Protein AF-A0A4Q6BSJ3-F1 (afdb_monomer)

Nearest PDB structures (foldseek):
  4yhw-assembly1_A  TM=1.741E-01  e=3.040E+00  Saccharomyces cerevisiae
  4it6-assembly1_A  TM=1.483E-01  e=6.204E+00  Drosophila melanogaster

Mean predicted aligned error: 9.5 Å

Structure (mmCIF, N/CA/C/O backbone):
data_AF-A0A4Q6BSJ3-F1
#
_entry.id   AF-A0A4Q6BSJ3-F1
#
loop_
_atom_site.group_PDB
_atom_site.id
_atom_site.type_symbol
_atom_site.label_atom_id
_atom_site.label_alt_id
_atom_site.label_comp_id
_atom_site.label_asym_id
_atom_site.label_entity_id
_atom_site.label_seq_id
_atom_site.pdbx_PDB_ins_code
_atom_site.Cartn_x
_atom_site.Cartn_y
_atom_site.Cartn_z
_atom_site.occupancy
_atom_site.B_iso_or_equiv
_atom_site.auth_seq_id
_atom_site.auth_comp_id
_atom_site.auth_asym_id
_atom_site.auth_atom_id
_atom_site.pdbx_PDB_model_num
ATOM 1 N N . MET A 1 1 ? -36.204 -71.072 23.581 1.00 40.06 1 MET A N 1
ATOM 2 C CA . MET A 1 1 ? -34.840 -70.518 23.441 1.00 40.06 1 MET A CA 1
ATOM 3 C C . MET A 1 1 ? -34.904 -69.070 23.913 1.00 40.06 1 MET A C 1
ATOM 5 O O . MET A 1 1 ? -35.606 -68.282 23.301 1.00 40.06 1 MET A O 1
ATOM 9 N N . ASN A 1 2 ? -34.336 -68.784 25.089 1.00 41.09 2 ASN A N 1
ATOM 10 C CA . ASN A 1 2 ? -34.468 -67.515 25.818 1.00 41.09 2 ASN A CA 1
ATOM 11 C C . ASN A 1 2 ? -33.487 -66.463 25.288 1.00 41.09 2 ASN A C 1
ATOM 13 O O . ASN A 1 2 ? -32.283 -66.715 25.298 1.00 41.09 2 ASN A O 1
ATOM 17 N N . THR A 1 3 ? -33.959 -65.258 24.970 1.00 40.56 3 THR A N 1
ATOM 18 C CA . THR A 1 3 ? -33.075 -64.107 24.732 1.00 40.56 3 THR A CA 1
ATOM 19 C C . THR A 1 3 ? -33.534 -62.935 25.595 1.00 40.56 3 THR A C 1
ATOM 21 O O . THR A 1 3 ? -34.565 -62.318 25.356 1.00 40.56 3 THR A O 1
ATOM 24 N N . ARG A 1 4 ? -32.778 -62.676 26.668 1.00 46.06 4 ARG A N 1
ATOM 25 C CA . ARG A 1 4 ? -32.970 -61.545 27.584 1.00 46.06 4 ARG A CA 1
ATOM 26 C C . ARG A 1 4 ? -32.367 -60.291 26.944 1.00 46.06 4 ARG A C 1
ATOM 28 O O . ARG A 1 4 ? -31.150 -60.226 26.786 1.00 46.06 4 ARG A O 1
ATOM 35 N N . HIS A 1 5 ? -33.183 -59.297 26.604 1.00 41.50 5 HIS A N 1
ATOM 36 C CA . HIS A 1 5 ? -32.695 -57.989 26.161 1.00 41.50 5 HIS A CA 1
ATOM 37 C C . HIS A 1 5 ? -32.360 -57.113 27.375 1.00 41.50 5 HIS A C 1
ATOM 39 O O . HIS A 1 5 ? -33.217 -56.812 28.201 1.00 41.50 5 HIS A O 1
ATOM 45 N N . ARG A 1 6 ? -31.081 -56.743 27.503 1.00 47.69 6 ARG A N 1
ATOM 46 C CA . ARG A 1 6 ? -30.579 -55.798 28.506 1.00 47.69 6 ARG A CA 1
ATOM 47 C C . ARG A 1 6 ? -30.837 -54.374 28.006 1.00 47.69 6 ARG A C 1
ATOM 49 O O . ARG A 1 6 ? -30.265 -53.978 26.997 1.00 47.69 6 ARG A O 1
ATOM 56 N N . PHE A 1 7 ? -31.675 -53.620 28.712 1.00 43.72 7 PHE A N 1
ATOM 57 C CA . PHE A 1 7 ? -31.812 -52.174 28.528 1.00 43.72 7 PHE A CA 1
ATOM 58 C C . PHE A 1 7 ? -30.633 -51.475 29.219 1.00 43.72 7 PHE A C 1
ATOM 60 O O . PHE A 1 7 ? -30.488 -51.575 30.436 1.00 43.72 7 PHE A O 1
ATOM 67 N N . ALA A 1 8 ? -29.786 -50.788 28.453 1.00 46.09 8 ALA A N 1
ATOM 68 C CA . ALA A 1 8 ? -28.778 -49.874 28.981 1.00 46.09 8 ALA A CA 1
ATOM 69 C C . ALA A 1 8 ? -29.291 -48.439 28.804 1.00 46.09 8 ALA A C 1
ATOM 71 O O . ALA A 1 8 ? -29.471 -47.973 27.681 1.00 46.09 8 ALA A O 1
ATOM 72 N N . LEU A 1 9 ? -29.567 -47.759 29.917 1.00 45.28 9 LEU A N 1
ATOM 73 C CA . LEU A 1 9 ? -29.964 -46.355 29.942 1.00 45.28 9 LEU A CA 1
ATOM 74 C C . LEU A 1 9 ? -28.697 -45.492 29.836 1.00 45.28 9 LEU A C 1
ATOM 76 O O . LEU A 1 9 ? -27.898 -45.449 30.769 1.00 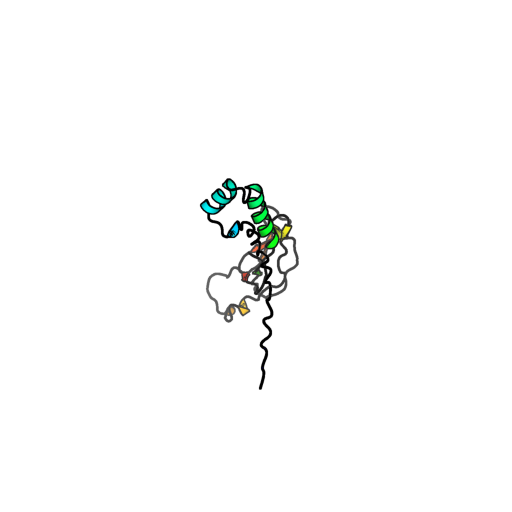45.28 9 LEU A O 1
ATOM 80 N N . ILE A 1 10 ? -28.497 -44.834 28.694 1.00 53.69 10 ILE A N 1
ATOM 81 C CA . ILE A 1 10 ? -27.419 -43.857 28.498 1.00 53.69 10 ILE A CA 1
ATOM 82 C C . ILE A 1 10 ? -27.952 -42.488 28.930 1.00 53.69 10 ILE A C 1
ATOM 84 O O . ILE A 1 10 ? -28.839 -41.928 28.287 1.00 53.69 10 ILE A O 1
ATOM 88 N N . LEU A 1 11 ? -27.421 -41.957 30.031 1.00 51.81 11 LEU A N 1
ATOM 89 C CA . LEU A 1 11 ? -27.692 -40.598 30.491 1.00 51.81 11 LEU A CA 1
ATOM 90 C C . LEU A 1 11 ? -26.831 -39.620 29.676 1.00 51.81 11 LEU A C 1
ATOM 92 O O . LEU A 1 11 ? -25.620 -39.534 29.875 1.00 51.81 11 LEU A O 1
ATOM 96 N N . ALA A 1 12 ? -27.449 -38.903 28.738 1.00 51.06 12 ALA A N 1
ATOM 97 C CA . ALA A 1 12 ? -26.788 -37.855 27.969 1.00 51.06 12 ALA A CA 1
ATOM 98 C C . ALA A 1 12 ? -26.680 -36.572 28.811 1.00 51.06 12 ALA A C 1
ATOM 100 O O . ALA A 1 12 ? -27.674 -35.890 29.055 1.00 51.06 12 ALA A O 1
ATOM 101 N N . LEU A 1 13 ? -25.467 -36.236 29.254 1.00 53.34 13 LEU A N 1
ATOM 102 C CA . LEU A 1 13 ? -25.150 -34.914 29.796 1.00 53.34 13 LEU A CA 1
ATOM 103 C C . LEU A 1 13 ? -25.110 -33.911 28.636 1.00 53.34 13 LEU A C 1
ATOM 105 O O . LEU A 1 13 ? -24.150 -33.872 27.868 1.00 53.34 13 LEU A O 1
ATOM 109 N N . ALA A 1 14 ? -26.163 -33.107 28.499 1.00 53.34 14 ALA A N 1
ATOM 110 C CA . ALA A 1 14 ? -26.168 -31.965 27.595 1.00 53.34 14 ALA A CA 1
ATOM 111 C C . ALA A 1 14 ? -25.286 -30.855 28.185 1.00 53.34 14 ALA A C 1
ATOM 113 O O . ALA A 1 14 ? -25.681 -30.161 29.121 1.00 53.34 14 ALA A O 1
ATOM 114 N N . VAL A 1 15 ? -24.075 -30.697 27.650 1.00 56.00 15 VAL A N 1
ATOM 115 C CA . VAL A 1 15 ? -23.253 -29.508 27.896 1.00 56.00 15 VAL A CA 1
ATOM 116 C C . VAL A 1 15 ? -23.894 -28.353 27.122 1.00 56.00 15 VAL A C 1
ATOM 118 O O . VAL A 1 15 ? -24.029 -28.465 25.901 1.00 56.00 15 VAL A O 1
ATOM 121 N N . PRO A 1 16 ? -24.307 -27.250 27.770 1.00 51.47 16 PRO A N 1
ATOM 122 C CA . PRO A 1 16 ? -24.763 -26.088 27.032 1.00 51.47 16 PRO A CA 1
ATOM 123 C C . PRO A 1 16 ? -23.562 -25.525 26.273 1.00 51.47 16 PRO A C 1
ATOM 125 O O . PRO A 1 16 ? -22.564 -25.118 26.870 1.00 51.47 16 PRO A O 1
ATOM 128 N N . ALA A 1 17 ? -23.647 -25.518 24.945 1.00 51.84 17 ALA A N 1
ATOM 129 C CA . ALA A 1 17 ? -22.741 -24.742 24.121 1.00 51.84 17 ALA A CA 1
ATOM 130 C C . ALA A 1 17 ? -23.012 -23.266 24.431 1.00 51.84 17 ALA A C 1
ATOM 132 O O . ALA A 1 17 ? -23.936 -22.665 23.888 1.00 51.84 17 ALA A O 1
ATOM 133 N N . ALA A 1 18 ? -22.240 -22.691 25.352 1.00 52.19 18 ALA A N 1
ATOM 134 C CA . ALA A 1 18 ? -22.152 -21.251 25.482 1.00 52.19 18 ALA A CA 1
ATOM 135 C C . ALA A 1 18 ? -21.584 -20.736 24.157 1.00 52.19 18 ALA A C 1
ATOM 137 O O . ALA A 1 18 ? -20.380 -20.799 23.913 1.00 52.19 18 ALA A O 1
ATOM 138 N N . THR A 1 19 ? -22.457 -20.278 23.262 1.00 47.69 19 THR A N 1
ATOM 139 C CA . THR A 1 19 ? -22.055 -19.436 22.143 1.00 47.69 19 THR A CA 1
ATOM 140 C C . THR A 1 19 ? -21.435 -18.196 22.760 1.00 47.69 19 THR A C 1
ATOM 142 O O . THR A 1 19 ? -22.154 -17.303 23.209 1.00 47.69 19 THR A O 1
ATOM 145 N N . ALA A 1 20 ? -20.103 -18.167 22.847 1.00 50.62 20 ALA A N 1
ATOM 146 C CA . ALA A 1 20 ? -19.377 -16.933 23.079 1.00 50.62 20 ALA A CA 1
ATOM 147 C C . ALA A 1 20 ? -19.945 -15.922 22.083 1.00 50.62 20 ALA A C 1
ATOM 149 O O . ALA A 1 20 ? -19.938 -16.186 20.877 1.00 50.62 20 ALA A O 1
ATOM 150 N N . LEU A 1 21 ? -20.535 -14.834 22.584 1.00 55.22 21 LEU A N 1
ATOM 151 C CA . LEU A 1 21 ? -21.004 -13.760 21.723 1.00 55.22 21 LEU A CA 1
ATOM 152 C C . LEU A 1 21 ? -19.789 -13.363 20.885 1.00 55.22 21 LEU A C 1
ATOM 154 O O . LEU A 1 21 ? -18.777 -12.942 21.449 1.00 55.22 21 LEU A O 1
ATOM 158 N N . ALA A 1 22 ? -19.835 -13.607 19.573 1.00 63.47 22 ALA A N 1
ATOM 159 C CA . ALA A 1 22 ? -18.725 -13.250 18.706 1.00 63.47 22 ALA A CA 1
ATOM 160 C C . ALA A 1 22 ? -18.405 -11.772 18.954 1.00 63.47 22 ALA A C 1
ATOM 162 O O . ALA A 1 22 ? -19.325 -10.951 19.039 1.00 63.47 22 ALA A O 1
ATOM 163 N N . ALA A 1 23 ? -17.120 -11.452 19.134 1.00 73.50 23 ALA A N 1
ATOM 164 C CA . ALA A 1 23 ? -16.693 -10.073 19.333 1.00 73.50 23 ALA A CA 1
ATOM 165 C C . ALA A 1 23 ? -17.304 -9.197 18.229 1.00 73.50 23 ALA A C 1
ATOM 167 O O . ALA A 1 23 ? -17.340 -9.609 17.066 1.00 73.50 23 ALA A O 1
ATOM 168 N N . PHE A 1 24 ? -17.831 -8.027 18.601 1.00 84.12 24 PHE A N 1
ATOM 169 C CA . PHE A 1 24 ? -18.401 -7.095 17.632 1.00 84.12 24 PHE A CA 1
ATOM 170 C C . PHE A 1 24 ? -17.341 -6.766 16.575 1.00 84.12 24 PHE A C 1
ATOM 172 O O . PHE A 1 24 ? -16.250 -6.334 16.935 1.00 84.12 24 PHE A O 1
ATOM 179 N N . GLN A 1 25 ? -17.664 -6.996 15.300 1.00 88.75 25 GLN A N 1
ATOM 180 C CA . GLN A 1 25 ? -16.769 -6.763 14.163 1.00 88.75 25 GLN A CA 1
ATOM 181 C C . GLN A 1 25 ? -17.108 -5.411 13.526 1.00 88.75 25 GLN A C 1
ATOM 183 O O . GLN A 1 25 ? -18.149 -5.299 12.869 1.00 88.75 25 GLN A O 1
ATOM 188 N N . PRO A 1 26 ? -16.294 -4.359 13.728 1.00 88.44 26 PRO A N 1
ATOM 189 C CA . PRO A 1 26 ? -16.619 -3.029 13.226 1.00 88.44 26 PRO A CA 1
ATOM 190 C C . PRO A 1 26 ? -16.566 -2.924 11.700 1.00 88.44 26 PRO A C 1
ATOM 192 O O . PRO A 1 26 ? -17.244 -2.074 11.133 1.00 88.44 26 PRO A O 1
ATOM 195 N N . GLU A 1 27 ? -15.766 -3.756 11.030 1.00 85.00 27 GLU A N 1
ATOM 196 C CA . GLU A 1 27 ? -15.504 -3.669 9.590 1.00 85.00 27 GLU A CA 1
ATOM 197 C C . GLU A 1 27 ? -16.708 -4.013 8.703 1.00 85.00 27 GLU A C 1
ATOM 199 O O . GLU A 1 27 ? -16.830 -3.434 7.628 1.00 85.00 27 GLU A O 1
ATOM 204 N N . GLU A 1 28 ? -17.618 -4.870 9.174 1.00 83.94 28 GLU A N 1
ATOM 205 C CA . GLU A 1 28 ? -18.842 -5.263 8.454 1.00 83.94 28 GLU A CA 1
ATOM 206 C C . GLU A 1 28 ? -20.111 -4.626 9.057 1.00 83.94 28 GLU A C 1
ATOM 208 O O . GLU A 1 28 ? -21.237 -4.912 8.641 1.00 83.94 28 GLU A O 1
ATOM 213 N N . ALA A 1 29 ? -19.965 -3.768 10.072 1.00 92.75 29 ALA A N 1
ATOM 214 C CA . ALA A 1 29 ? -21.098 -3.167 10.760 1.00 92.75 29 ALA A CA 1
ATOM 215 C C . ALA A 1 29 ? -21.628 -1.933 10.017 1.00 92.75 29 ALA A C 1
ATOM 217 O O . ALA A 1 29 ? -20.897 -0.993 9.706 1.00 92.75 29 ALA A O 1
ATOM 218 N N . THR A 1 30 ? -22.947 -1.872 9.820 1.00 94.94 30 THR A N 1
ATOM 219 C CA . THR A 1 30 ? -23.599 -0.622 9.409 1.00 94.94 30 THR A CA 1
ATOM 220 C C . THR A 1 30 ? -23.462 0.433 10.509 1.00 94.94 30 THR A C 1
ATOM 222 O O . THR A 1 30 ? -23.338 0.104 11.691 1.00 94.94 30 THR A O 1
ATOM 225 N N . ILE A 1 31 ? -23.573 1.717 10.152 1.00 94.81 31 ILE A N 1
ATOM 226 C CA . ILE A 1 31 ? -23.562 2.821 11.131 1.00 94.81 31 ILE A CA 1
ATOM 227 C C . ILE A 1 31 ? -24.623 2.597 12.221 1.00 94.81 31 ILE A C 1
ATOM 229 O O . ILE A 1 31 ? -24.331 2.727 13.409 1.00 94.81 31 ILE A O 1
ATOM 233 N N . ALA A 1 32 ? -25.839 2.195 11.832 1.00 97.00 32 ALA A N 1
ATOM 234 C CA . ALA A 1 32 ? -26.913 1.892 12.777 1.00 97.00 32 ALA A CA 1
ATOM 235 C C . ALA A 1 32 ? -26.565 0.702 13.690 1.00 97.00 32 ALA A C 1
ATOM 237 O O . ALA A 1 32 ? -26.817 0.761 14.894 1.00 97.00 32 ALA A O 1
ATOM 238 N N . GLY A 1 33 ? -25.947 -0.350 13.141 1.00 95.44 33 GLY A N 1
ATOM 239 C CA . GLY A 1 33 ? -25.492 -1.516 13.900 1.00 95.44 33 GLY A CA 1
ATOM 240 C C . GLY A 1 33 ? -24.396 -1.175 14.909 1.00 95.44 33 GLY A C 1
ATOM 241 O O . GLY A 1 33 ? -24.454 -1.631 16.049 1.00 95.44 33 GLY A O 1
ATOM 242 N N . MET A 1 34 ? -23.451 -0.317 14.527 1.00 95.25 34 MET A N 1
ATOM 243 C CA . MET A 1 34 ? -22.393 0.177 15.407 1.00 95.25 34 MET A CA 1
ATOM 244 C C . MET A 1 34 ? -22.954 1.038 16.542 1.00 95.25 34 MET A C 1
ATOM 246 O O . MET A 1 34 ? -22.646 0.801 17.706 1.00 95.25 34 MET A O 1
ATOM 250 N N . GLN A 1 35 ? -23.840 1.988 16.233 1.00 95.94 35 GLN A N 1
ATOM 251 C CA . GLN A 1 35 ? -24.502 2.803 17.254 1.00 95.94 35 GLN A CA 1
ATOM 252 C C . GLN A 1 35 ? -25.365 1.955 18.198 1.00 95.94 35 GLN A C 1
ATOM 254 O O . GLN A 1 35 ? -25.399 2.220 19.397 1.00 95.94 35 GLN A O 1
ATOM 259 N N . GLY A 1 36 ? -26.050 0.935 17.669 1.00 96.44 36 GLY A N 1
ATOM 260 C CA . GLY A 1 36 ? -26.765 -0.057 18.471 1.00 96.44 36 GLY A CA 1
ATOM 261 C C . GLY A 1 36 ? -25.824 -0.794 19.417 1.00 96.44 36 GLY A C 1
ATOM 262 O O . GLY A 1 36 ? -26.028 -0.750 20.621 1.00 96.44 36 GLY A O 1
ATOM 263 N N . ALA A 1 37 ? -24.735 -1.364 18.899 1.00 95.19 37 ALA A N 1
ATOM 264 C CA . ALA A 1 37 ? -23.743 -2.070 19.708 1.00 95.19 37 ALA A CA 1
ATOM 265 C C . ALA A 1 37 ? -23.136 -1.197 20.818 1.00 95.19 37 ALA A C 1
ATOM 267 O O . ALA A 1 37 ? -22.903 -1.702 21.913 1.00 95.19 37 ALA A O 1
ATOM 268 N N . ILE A 1 38 ? -22.937 0.101 20.564 1.00 95.25 38 ILE A N 1
ATOM 269 C CA . ILE A 1 38 ? -22.479 1.057 21.580 1.00 95.25 38 ILE A CA 1
ATOM 270 C C . ILE A 1 38 ? -23.538 1.267 22.667 1.00 95.25 38 ILE A C 1
ATOM 272 O O . ILE A 1 38 ? -23.220 1.190 23.851 1.00 95.25 38 ILE A O 1
ATOM 276 N N . ARG A 1 39 ? -24.800 1.511 22.291 1.00 97.06 39 ARG A N 1
ATOM 277 C CA . ARG A 1 39 ? -25.894 1.699 23.263 1.00 97.06 39 ARG A CA 1
ATOM 278 C C . ARG A 1 39 ? -26.164 0.444 24.090 1.00 97.06 39 ARG A C 1
ATOM 280 O O . 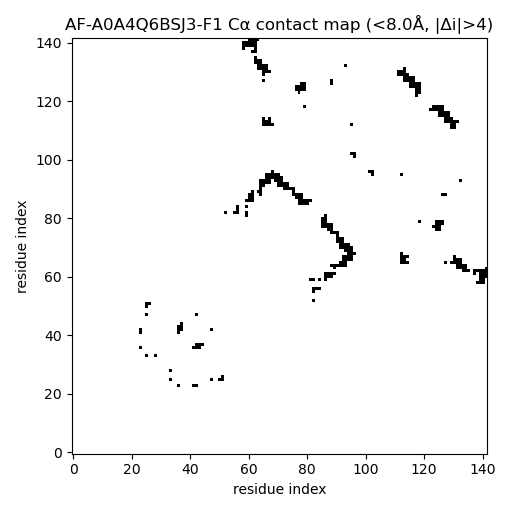ARG A 1 39 ? -26.450 0.559 25.276 1.00 97.06 39 ARG A O 1
ATOM 287 N N . ASP A 1 40 ? -26.038 -0.726 23.473 1.00 95.69 40 ASP A N 1
ATOM 288 C CA . ASP A 1 40 ? -26.241 -2.027 24.114 1.00 95.69 40 ASP A CA 1
ATOM 289 C C . ASP A 1 40 ? -25.042 -2.449 24.990 1.00 95.69 40 ASP A C 1
ATOM 291 O O . ASP A 1 40 ? -25.079 -3.510 25.609 1.00 95.69 40 ASP A O 1
ATOM 295 N N . GLY A 1 41 ? -23.947 -1.675 25.002 1.00 94.00 41 GLY A N 1
ATOM 296 C CA . GLY A 1 41 ? -22.726 -1.998 25.745 1.00 94.00 41 GLY A CA 1
ATOM 297 C C . GLY A 1 41 ? -21.911 -3.163 25.171 1.00 94.00 41 GLY A C 1
ATOM 298 O O . GLY A 1 41 ? -21.033 -3.683 25.851 1.00 94.00 41 GLY A O 1
ATOM 299 N N . ARG A 1 42 ? -22.174 -3.585 23.926 1.00 94.25 42 ARG A N 1
ATOM 300 C CA . ARG A 1 42 ? -21.424 -4.654 23.235 1.00 94.25 42 ARG A CA 1
ATOM 301 C C . ARG A 1 42 ? -20.060 -4.197 22.711 1.00 94.25 42 ARG A C 1
ATOM 303 O O . ARG A 1 42 ? -19.229 -5.032 22.374 1.00 94.25 42 ARG A O 1
ATOM 310 N N . THR A 1 43 ? -19.864 -2.889 22.583 1.00 94.38 43 THR A N 1
ATOM 311 C CA . THR A 1 43 ? -18.592 -2.232 22.260 1.00 94.38 43 THR A CA 1
ATOM 312 C C . THR A 1 43 ? -18.642 -0.795 22.779 1.00 94.38 43 THR A C 1
ATOM 314 O O . THR A 1 43 ? -19.709 -0.259 23.071 1.00 94.38 43 THR A O 1
ATOM 317 N N . THR A 1 44 ? -17.502 -0.125 22.816 1.00 95.62 44 THR A N 1
ATOM 318 C CA . THR A 1 44 ? -17.364 1.312 23.070 1.00 95.62 44 THR A CA 1
ATOM 319 C C . THR A 1 44 ? -16.818 2.031 21.838 1.00 95.62 44 THR A C 1
ATOM 321 O O . THR A 1 44 ? -16.244 1.410 20.941 1.00 95.62 44 THR A O 1
ATOM 324 N N . CYS A 1 45 ? -16.925 3.363 21.805 1.00 95.62 45 CYS A N 1
ATOM 325 C CA . CYS A 1 45 ? -16.265 4.172 20.773 1.00 95.62 45 CYS A CA 1
ATOM 326 C C . CYS A 1 45 ? -14.746 3.931 20.738 1.00 95.62 45 CYS A C 1
ATOM 328 O O . CYS A 1 45 ? -14.145 3.912 19.666 1.00 95.62 45 CYS A O 1
ATOM 330 N N . VAL A 1 46 ? -14.126 3.733 21.908 1.00 96.50 46 VAL A N 1
ATOM 331 C CA . VAL A 1 46 ? -12.687 3.466 22.017 1.00 96.50 46 VAL A CA 1
ATOM 332 C C . VAL A 1 46 ? -12.347 2.128 21.372 1.00 96.50 46 VAL A C 1
ATOM 334 O O . VAL A 1 46 ? -11.434 2.071 20.556 1.00 96.50 46 VAL A O 1
ATOM 337 N N . GLU A 1 47 ? -13.093 1.069 21.681 1.00 95.25 47 GLU A N 1
ATOM 338 C CA . GLU A 1 47 ? -12.859 -0.265 21.115 1.00 95.25 47 GLU A CA 1
ATOM 339 C C . GLU A 1 47 ? -13.038 -0.291 19.595 1.00 95.25 47 GLU A C 1
ATOM 341 O O . GLU A 1 47 ? -12.213 -0.885 18.903 1.00 95.25 47 GLU A O 1
ATOM 346 N N . VAL A 1 48 ? -14.025 0.436 19.058 1.00 94.31 48 VAL A N 1
ATOM 347 C CA . VAL A 1 48 ? -14.199 0.593 17.604 1.00 94.31 48 VAL A CA 1
ATOM 348 C C . VAL A 1 48 ? -12.956 1.224 16.969 1.00 94.31 48 VAL A C 1
ATOM 350 O O . VAL A 1 48 ? -12.414 0.704 15.993 1.00 94.31 48 VAL A O 1
ATOM 353 N N . VAL A 1 49 ? -12.457 2.325 17.538 1.00 95.06 49 VAL A N 1
ATOM 354 C CA . VAL A 1 49 ? -11.244 2.986 17.032 1.00 95.06 49 VAL A CA 1
ATOM 355 C C . VAL A 1 49 ? -10.030 2.061 17.142 1.00 95.06 49 VAL A C 1
ATOM 357 O O . VAL A 1 49 ? -9.257 1.951 16.190 1.00 95.06 49 VAL A O 1
ATOM 360 N N . GLN A 1 50 ? -9.862 1.364 18.267 1.00 95.12 50 GLN A N 1
ATOM 361 C CA . GLN A 1 50 ? -8.742 0.440 18.459 1.00 95.12 50 GLN A CA 1
ATOM 362 C C . GLN A 1 50 ? -8.775 -0.725 17.468 1.00 95.12 50 GLN A C 1
ATOM 364 O O . GLN A 1 50 ? -7.725 -1.085 16.938 1.00 95.12 50 GLN A O 1
ATOM 369 N N . ALA A 1 51 ? -9.952 -1.265 17.151 1.00 93.88 51 ALA A N 1
ATOM 370 C CA . ALA A 1 51 ? -10.105 -2.301 16.135 1.00 93.88 51 ALA A CA 1
ATOM 371 C C . ALA A 1 51 ? -9.662 -1.807 14.745 1.00 93.88 51 ALA A C 1
ATOM 373 O O . ALA A 1 51 ? -8.875 -2.473 14.066 1.00 93.88 51 ALA A O 1
ATOM 374 N N . HIS A 1 52 ? -10.068 -0.599 14.340 1.00 92.50 52 HIS A N 1
ATOM 375 C CA . HIS A 1 52 ? -9.612 -0.013 13.075 1.00 92.50 52 HIS A CA 1
ATOM 376 C C . HIS A 1 52 ? -8.103 0.260 13.060 1.00 92.50 52 HIS A C 1
ATOM 378 O O . HIS A 1 52 ? -7.440 -0.024 12.060 1.00 92.50 52 HIS A O 1
ATOM 384 N N . LEU A 1 53 ? -7.535 0.756 14.163 1.00 94.75 53 LEU A N 1
ATOM 385 C CA . LEU A 1 53 ? -6.090 0.956 14.290 1.00 94.75 53 LEU A CA 1
A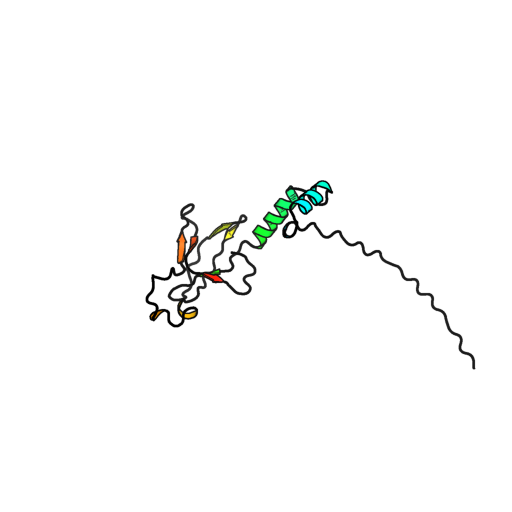TOM 386 C C . LEU A 1 53 ? -5.323 -0.370 14.227 1.00 94.75 53 LEU A C 1
ATOM 388 O O . LEU A 1 53 ? -4.282 -0.443 13.572 1.00 94.75 53 LEU A O 1
ATOM 392 N N . ALA A 1 54 ? -5.828 -1.420 14.876 1.00 94.69 54 ALA A N 1
ATOM 393 C CA . ALA A 1 54 ? -5.245 -2.756 14.824 1.00 94.69 54 ALA A CA 1
ATOM 394 C C . ALA A 1 54 ? -5.226 -3.289 13.387 1.00 94.69 54 ALA A C 1
ATOM 396 O O . ALA A 1 54 ? -4.182 -3.739 12.914 1.00 94.69 54 ALA A O 1
ATOM 397 N N . ARG A 1 55 ? -6.334 -3.142 12.655 1.00 93.62 55 ARG A N 1
ATOM 398 C CA . ARG A 1 55 ? -6.426 -3.539 11.246 1.00 93.62 55 ARG A CA 1
ATOM 399 C C . ARG A 1 55 ? -5.490 -2.728 10.350 1.00 93.62 55 ARG A C 1
ATOM 401 O O . ARG A 1 55 ? -4.771 -3.307 9.540 1.00 93.62 55 ARG A O 1
ATOM 408 N N . ALA A 1 56 ? -5.436 -1.408 10.527 1.00 94.50 56 ALA A N 1
ATOM 409 C CA . ALA A 1 56 ? -4.516 -0.549 9.782 1.00 94.50 56 ALA A CA 1
ATOM 410 C C . ALA A 1 56 ? -3.051 -0.965 9.994 1.00 94.50 56 ALA A C 1
ATOM 412 O O . ALA A 1 56 ? -2.273 -0.981 9.047 1.00 94.50 56 ALA A O 1
ATOM 413 N N . ARG A 1 57 ? -2.682 -1.353 11.223 1.00 95.69 57 ARG A N 1
ATOM 414 C CA . ARG A 1 57 ? -1.346 -1.874 11.554 1.00 95.69 57 ARG A CA 1
ATOM 415 C C . ARG A 1 57 ? -1.084 -3.252 10.950 1.00 95.69 57 ARG A C 1
ATOM 417 O O . ARG A 1 57 ? 0.029 -3.487 10.485 1.00 95.69 57 ARG A O 1
ATOM 424 N N . ALA A 1 58 ? -2.076 -4.144 10.962 1.00 94.94 58 ALA A N 1
ATOM 425 C CA . ALA A 1 58 ? -1.961 -5.493 10.408 1.00 94.94 58 ALA A CA 1
ATOM 426 C C . ALA A 1 58 ? -1.681 -5.478 8.895 1.00 94.94 58 ALA A C 1
ATOM 428 O O . ALA A 1 58 ? -0.896 -6.290 8.408 1.00 94.94 58 ALA A O 1
ATOM 429 N N . TYR A 1 59 ? -2.259 -4.508 8.180 1.00 94.38 59 TYR A N 1
ATOM 430 C CA . TYR A 1 59 ? -2.117 -4.351 6.731 1.00 94.38 59 TYR A CA 1
ATOM 431 C C . TYR A 1 59 ? -1.243 -3.154 6.319 1.00 94.38 59 TYR A C 1
ATOM 433 O O . TYR A 1 59 ? -1.445 -2.562 5.259 1.00 94.38 59 TYR A O 1
ATOM 441 N N . ASN A 1 60 ? -0.257 -2.785 7.146 1.00 94.88 60 ASN A N 1
ATOM 442 C CA . ASN A 1 60 ? 0.645 -1.654 6.896 1.00 94.88 60 ASN A CA 1
ATOM 443 C C . ASN A 1 60 ? 1.860 -1.986 6.004 1.00 94.88 60 ASN A C 1
ATOM 445 O O . ASN A 1 60 ? 2.923 -1.381 6.123 1.00 94.88 60 ASN A O 1
ATOM 449 N N . GLY A 1 61 ? 1.753 -2.991 5.149 1.00 93.75 61 GLY A N 1
ATOM 450 C CA . GLY A 1 61 ? 2.718 -3.265 4.092 1.00 93.75 61 GLY A CA 1
ATOM 451 C C . GLY A 1 61 ? 2.289 -2.629 2.777 1.00 93.75 61 GLY A C 1
ATOM 452 O O . GLY A 1 61 ? 1.485 -1.700 2.755 1.00 93.75 61 GLY A O 1
ATOM 453 N N . VAL A 1 62 ? 2.834 -3.141 1.677 1.00 94.56 62 VAL A N 1
ATOM 454 C CA . VAL A 1 62 ? 2.430 -2.771 0.318 1.00 94.56 62 VAL A CA 1
ATOM 455 C C . VAL A 1 62 ? 2.183 -4.029 -0.502 1.00 94.56 62 VAL A C 1
ATOM 457 O O . VAL A 1 62 ? 2.816 -5.059 -0.273 1.00 94.56 62 VAL A O 1
ATOM 460 N N . CYS A 1 63 ? 1.291 -3.941 -1.483 1.00 95.81 63 CYS A N 1
ATOM 461 C CA . CYS A 1 63 ? 0.938 -5.059 -2.358 1.00 95.81 63 CYS A CA 1
ATOM 462 C C . CYS A 1 63 ? 1.340 -4.844 -3.817 1.00 95.81 63 CYS A C 1
ATOM 464 O O . CYS A 1 63 ? 0.829 -5.521 -4.702 1.00 95.81 63 CYS A O 1
ATOM 466 N N . THR A 1 64 ? 2.255 -3.912 -4.083 1.00 96.19 64 THR A N 1
ATOM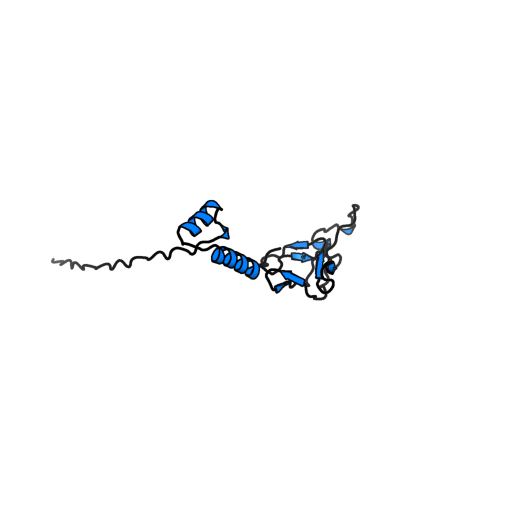 467 C CA . THR A 1 64 ? 2.658 -3.546 -5.442 1.00 96.19 64 THR A CA 1
ATOM 468 C C . THR A 1 64 ? 4.167 -3.564 -5.638 1.00 96.19 64 THR A C 1
ATOM 470 O O . THR A 1 64 ? 4.933 -3.197 -4.745 1.00 96.19 64 THR A O 1
ATOM 473 N N . ALA A 1 65 ? 4.598 -3.916 -6.847 1.00 96.75 65 ALA A N 1
ATOM 474 C CA . ALA A 1 65 ? 5.949 -3.668 -7.342 1.00 96.75 65 ALA A CA 1
ATOM 475 C C . ALA A 1 65 ? 5.923 -2.608 -8.450 1.00 96.75 65 ALA A C 1
ATOM 477 O O . ALA A 1 65 ? 4.926 -2.464 -9.160 1.00 96.75 65 ALA A O 1
ATOM 478 N N . LEU A 1 66 ? 7.027 -1.873 -8.605 1.00 98.19 66 LEU A N 1
ATOM 479 C CA . LEU A 1 66 ? 7.180 -0.925 -9.708 1.00 98.19 66 LEU A CA 1
ATOM 480 C C . LEU A 1 66 ? 7.329 -1.664 -11.040 1.00 98.19 66 LEU A C 1
ATOM 482 O O . LEU A 1 66 ? 8.027 -2.678 -11.122 1.00 98.19 66 LEU A O 1
ATOM 486 N N . VAL A 1 67 ? 6.722 -1.107 -12.086 1.00 98.44 67 VAL A N 1
ATOM 487 C CA . VAL A 1 67 ? 6.971 -1.517 -13.470 1.00 98.44 67 VAL A CA 1
ATOM 488 C C . VAL A 1 67 ? 8.038 -0.596 -14.055 1.00 98.44 67 VAL A C 1
ATOM 490 O O . VAL A 1 67 ? 7.760 0.564 -14.336 1.00 98.44 67 VAL A O 1
ATOM 493 N N . THR A 1 68 ? 9.266 -1.081 -14.222 1.00 98.25 68 THR A N 1
ATOM 494 C CA . THR A 1 68 ? 10.402 -0.283 -14.717 1.00 98.25 68 THR A CA 1
ATOM 495 C C . THR A 1 68 ? 10.755 -0.656 -16.153 1.00 98.25 68 THR A C 1
ATOM 497 O O . THR A 1 68 ? 10.350 -1.700 -16.663 1.00 98.25 68 THR A O 1
ATOM 500 N N . GLY A 1 69 ? 11.531 0.189 -16.834 1.00 96.88 69 GLY A N 1
ATOM 501 C CA . GLY A 1 69 ? 11.946 -0.084 -18.214 1.00 96.88 69 GLY A CA 1
ATOM 502 C C . GLY A 1 69 ? 12.803 -1.347 -18.352 1.00 96.88 69 GLY A C 1
ATOM 503 O O . GLY A 1 69 ? 12.655 -2.082 -19.327 1.00 96.88 69 GLY A O 1
ATOM 504 N N . ASP A 1 70 ? 13.657 -1.633 -17.365 1.00 96.12 70 ASP A N 1
ATOM 505 C CA . ASP A 1 70 ? 14.640 -2.721 -17.414 1.00 96.12 70 ASP A CA 1
ATOM 506 C C . ASP A 1 70 ? 14.375 -3.872 -16.428 1.00 96.12 70 ASP A C 1
ATOM 508 O O . ASP A 1 70 ? 14.984 -4.931 -16.561 1.00 96.12 70 ASP A O 1
ATOM 512 N N . GLY A 1 71 ? 13.446 -3.713 -15.481 1.00 97.62 71 GLY A N 1
ATOM 513 C CA . GLY A 1 71 ? 13.143 -4.725 -14.466 1.00 97.62 71 GLY A CA 1
ATOM 514 C C . GLY A 1 71 ? 14.240 -4.916 -13.416 1.00 97.62 71 GLY A C 1
ATOM 515 O O . GLY A 1 71 ? 14.221 -5.914 -12.694 1.00 97.62 71 GLY A O 1
ATOM 516 N N . LYS A 1 72 ? 15.219 -4.004 -13.317 1.00 98.12 72 LYS A N 1
ATOM 517 C CA . LYS A 1 72 ? 16.297 -4.144 -12.332 1.00 98.12 72 LYS A CA 1
ATOM 518 C C . LYS A 1 72 ? 15.814 -3.861 -10.905 1.00 98.12 72 LYS A C 1
ATOM 520 O O . LYS A 1 72 ? 14.904 -3.047 -10.708 1.00 98.12 72 LYS A O 1
ATOM 525 N N . PRO A 1 73 ? 16.431 -4.492 -9.890 1.00 97.50 73 PRO A N 1
ATOM 526 C CA . PRO A 1 73 ? 16.133 -4.188 -8.501 1.00 97.50 73 PRO A CA 1
ATOM 527 C C . 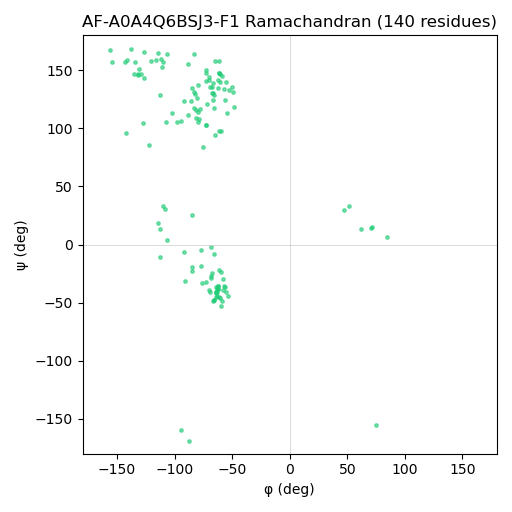PRO A 1 73 ? 16.455 -2.735 -8.132 1.00 97.50 73 PRO A C 1
ATOM 529 O O . PRO A 1 73 ? 17.414 -2.144 -8.627 1.00 97.50 73 PRO A O 1
ATOM 532 N N . LEU A 1 74 ? 15.674 -2.180 -7.213 1.00 95.31 74 LEU A N 1
ATOM 533 C CA . LEU A 1 74 ? 15.858 -0.839 -6.665 1.00 95.31 74 LEU A CA 1
ATOM 534 C C . LEU A 1 74 ? 16.788 -0.870 -5.453 1.00 95.31 74 LEU A C 1
ATOM 536 O O . LEU A 1 74 ? 16.846 -1.856 -4.714 1.00 95.31 74 LEU A O 1
ATOM 540 N N . LYS A 1 75 ? 17.441 0.263 -5.183 1.00 94.06 75 LYS A N 1
ATOM 541 C CA . LYS A 1 75 ? 18.105 0.485 -3.897 1.00 94.06 75 LYS A CA 1
ATOM 542 C C . LYS A 1 75 ? 17.041 0.584 -2.787 1.00 94.06 75 LYS A C 1
ATOM 544 O O . LYS A 1 75 ? 16.105 1.369 -2.944 1.00 94.06 75 LYS A O 1
ATOM 549 N N . PRO A 1 76 ? 17.175 -0.155 -1.670 1.00 93.38 76 PRO A N 1
ATOM 550 C CA . PRO A 1 76 ? 16.296 0.013 -0.518 1.00 93.38 76 PRO A CA 1
ATOM 551 C C . PRO A 1 76 ? 16.347 1.445 0.032 1.00 93.38 76 PRO A C 1
ATOM 553 O O . PRO A 1 76 ? 17.409 2.073 0.057 1.00 93.38 76 PRO A O 1
ATOM 556 N N . GLY A 1 77 ? 15.214 1.935 0.527 1.00 90.75 77 GLY A N 1
ATOM 557 C CA . GLY A 1 77 ? 15.105 3.233 1.185 1.00 90.75 77 GLY A CA 1
ATOM 558 C C . GLY A 1 77 ? 13.924 3.263 2.155 1.00 90.75 77 GLY A C 1
ATOM 559 O O . GLY A 1 77 ? 13.005 2.452 2.010 1.00 90.75 77 GLY A O 1
ATOM 560 N N . PRO A 1 78 ? 13.943 4.163 3.152 1.00 94.00 78 PRO A N 1
ATOM 561 C CA . PRO A 1 78 ? 12.844 4.285 4.098 1.00 94.00 78 PRO A CA 1
ATOM 562 C C . PRO A 1 78 ? 11.593 4.796 3.381 1.00 94.00 78 PRO A C 1
ATOM 564 O O . PRO A 1 78 ? 11.654 5.787 2.650 1.00 94.00 78 PRO A O 1
ATOM 567 N N . GLY A 1 79 ? 10.463 4.122 3.584 1.00 96.00 79 GLY A N 1
ATOM 568 C CA . GLY A 1 79 ? 9.165 4.634 3.173 1.00 96.00 79 GLY A CA 1
ATOM 569 C C . GLY A 1 79 ? 8.578 5.599 4.195 1.00 96.00 79 GLY A C 1
ATOM 570 O O . GLY A 1 79 ? 8.996 5.634 5.354 1.00 96.00 79 GLY A O 1
ATOM 571 N N . TYR A 1 80 ? 7.578 6.367 3.771 1.00 95.69 80 TYR A N 1
ATOM 572 C CA . TYR A 1 80 ? 6.814 7.212 4.685 1.00 95.69 80 TYR A CA 1
ATOM 573 C C . TYR A 1 80 ? 6.102 6.380 5.764 1.00 95.69 80 TYR A C 1
ATOM 575 O O . TYR A 1 80 ? 5.856 5.179 5.606 1.00 95.69 80 TYR A O 1
ATOM 583 N N . VAL A 1 81 ? 5.776 7.023 6.886 1.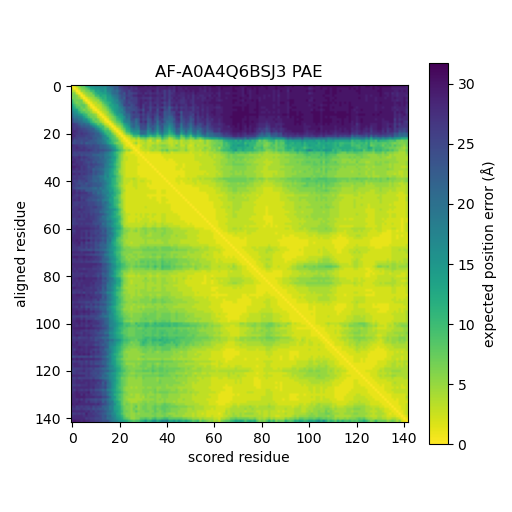00 94.81 81 VAL A N 1
ATOM 584 C CA . VAL A 1 81 ? 5.101 6.370 8.012 1.00 94.81 81 VAL A CA 1
ATOM 585 C C . VAL A 1 81 ? 3.603 6.274 7.743 1.00 94.81 81 VAL A C 1
ATOM 587 O O . VAL A 1 81 ? 2.935 7.277 7.502 1.00 94.81 81 VAL A O 1
ATOM 590 N N . ARG A 1 82 ? 3.060 5.061 7.848 1.00 94.00 82 ARG A N 1
ATOM 591 C CA . ARG A 1 82 ? 1.621 4.770 7.832 1.00 94.00 82 ARG A CA 1
ATOM 592 C C . ARG A 1 82 ? 1.296 3.848 9.005 1.00 94.00 82 ARG A C 1
ATOM 594 O O . ARG A 1 82 ? 2.154 3.093 9.447 1.00 94.00 82 ARG A O 1
ATOM 601 N N . ALA A 1 83 ? 0.114 3.989 9.607 1.00 94.50 83 ALA A N 1
ATOM 602 C CA . ALA A 1 83 ? -0.314 3.208 10.780 1.00 94.50 83 ALA A CA 1
ATOM 603 C C . ALA A 1 83 ? 0.734 3.098 11.925 1.00 94.50 83 ALA A C 1
ATOM 605 O O . ALA A 1 83 ? 0.763 2.116 12.668 1.00 94.50 83 ALA A O 1
ATOM 606 N N . GLY A 1 84 ? 1.596 4.111 12.081 1.00 94.75 84 GLY A N 1
ATOM 607 C CA . GLY A 1 84 ? 2.637 4.170 13.113 1.00 94.75 84 GLY A CA 1
ATOM 608 C C . GLY A 1 84 ? 3.957 3.454 12.791 1.00 94.75 84 GLY A C 1
ATOM 609 O O . GLY A 1 84 ? 4.810 3.387 13.671 1.00 94.75 84 GLY A O 1
ATOM 610 N N . LYS A 1 85 ? 4.159 2.925 11.575 1.00 95.00 85 LYS A N 1
ATOM 611 C CA . LYS A 1 85 ? 5.440 2.329 11.145 1.00 95.00 85 LYS A CA 1
ATOM 612 C C . LYS A 1 85 ? 5.843 2.781 9.728 1.00 95.00 85 LYS A C 1
ATOM 614 O O . LYS A 1 85 ? 4.956 2.981 8.896 1.00 95.00 85 LYS A O 1
ATOM 619 N N . PRO A 1 86 ? 7.149 2.928 9.426 1.00 95.25 86 PRO A N 1
ATOM 620 C CA . PRO A 1 86 ? 7.621 3.170 8.062 1.00 95.25 86 PRO A CA 1
ATOM 621 C C . PRO A 1 86 ? 7.231 2.029 7.117 1.00 95.25 86 PRO A C 1
ATOM 623 O O . PRO A 1 86 ? 7.327 0.858 7.491 1.00 95.25 86 PRO A O 1
ATOM 626 N N . LEU A 1 87 ? 6.830 2.363 5.890 1.00 95.50 87 LEU A N 1
ATOM 627 C CA . LEU A 1 87 ? 6.617 1.363 4.845 1.00 95.50 87 LEU A CA 1
ATOM 628 C C . LEU A 1 87 ? 7.944 0.762 4.370 1.00 95.50 87 LEU A C 1
ATOM 630 O O . LEU A 1 87 ? 8.955 1.455 4.235 1.00 95.50 87 LEU A O 1
ATOM 634 N N . VAL A 1 88 ? 7.910 -0.532 4.049 1.00 94.19 88 VAL A N 1
ATOM 635 C CA . VAL A 1 88 ? 9.007 -1.246 3.388 1.00 94.19 88 VAL A CA 1
ATOM 636 C C . VAL A 1 88 ? 8.591 -1.519 1.949 1.00 94.19 88 VAL A C 1
ATOM 638 O O . VAL A 1 88 ? 7.754 -2.383 1.687 1.00 94.19 88 VAL A O 1
ATOM 641 N N . PHE A 1 89 ? 9.159 -0.767 1.008 1.00 95.50 89 PHE A N 1
ATOM 642 C CA . PHE A 1 89 ? 8.869 -0.958 -0.409 1.00 95.50 89 PHE A CA 1
ATOM 643 C C . PHE A 1 89 ? 9.659 -2.142 -0.992 1.00 95.50 89 PHE A C 1
ATOM 645 O O . PHE A 1 89 ? 10.858 -2.268 -0.727 1.00 95.50 89 PHE A O 1
ATOM 652 N N . PRO A 1 90 ? 9.028 -2.992 -1.825 1.00 95.06 90 PRO A N 1
ATOM 653 C CA . PRO A 1 90 ? 9.708 -4.029 -2.576 1.00 95.06 90 PRO A CA 1
ATOM 654 C C . PRO A 1 90 ? 10.802 -3.437 -3.455 1.00 95.06 90 PRO A C 1
ATOM 656 O O . PRO A 1 90 ? 10.582 -2.470 -4.182 1.00 95.06 90 PRO A O 1
ATOM 659 N N . THR A 1 91 ? 11.973 -4.064 -3.422 1.00 95.62 91 THR A N 1
ATOM 660 C CA . THR A 1 91 ? 13.085 -3.721 -4.313 1.00 95.62 91 THR A CA 1
ATOM 661 C C . THR A 1 91 ? 12.978 -4.426 -5.656 1.00 95.62 91 THR A C 1
ATOM 663 O O . THR A 1 91 ? 13.531 -3.939 -6.636 1.00 95.62 91 THR A O 1
ATOM 666 N N . ARG A 1 92 ? 12.258 -5.553 -5.729 1.00 96.19 92 ARG A N 1
ATOM 667 C CA . ARG A 1 92 ? 11.965 -6.226 -6.997 1.00 96.19 92 ARG A CA 1
ATOM 668 C C .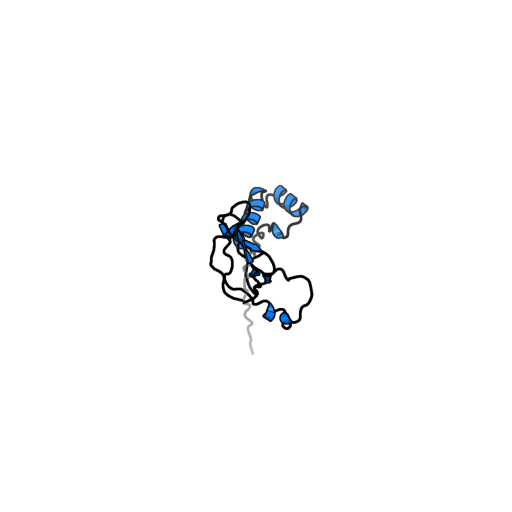 ARG A 1 92 ? 11.052 -5.362 -7.864 1.00 96.19 92 ARG A C 1
ATOM 670 O O . ARG A 1 92 ? 10.085 -4.782 -7.370 1.00 96.19 92 ARG A O 1
ATOM 677 N N . THR A 1 93 ? 11.340 -5.328 -9.156 1.00 98.12 93 THR A N 1
ATOM 678 C CA . THR A 1 93 ? 10.542 -4.616 -10.156 1.00 98.12 93 THR A CA 1
ATOM 679 C C . THR A 1 93 ? 10.169 -5.564 -11.285 1.00 98.12 93 THR A C 1
ATOM 681 O O . THR A 1 93 ? 10.704 -6.669 -11.392 1.00 98.12 93 THR A O 1
ATOM 684 N N . VAL A 1 94 ? 9.210 -5.154 -12.107 1.00 98.06 94 VAL A N 1
ATOM 685 C CA . VAL A 1 94 ? 8.798 -5.897 -13.298 1.00 98.06 94 VAL A CA 1
ATOM 686 C C . VAL A 1 94 ? 9.182 -5.088 -14.522 1.00 98.06 94 VAL A C 1
ATOM 688 O O . VAL A 1 94 ? 8.847 -3.911 -14.623 1.00 98.06 94 VAL A O 1
ATOM 691 N N . ARG A 1 95 ? 9.877 -5.716 -15.473 1.00 97.94 95 ARG A N 1
ATOM 692 C CA . ARG A 1 95 ? 10.215 -5.070 -16.742 1.00 97.94 95 ARG A CA 1
ATOM 693 C C . ARG A 1 95 ? 8.937 -4.790 -17.529 1.00 97.94 95 ARG A C 1
ATOM 695 O O . ARG A 1 95 ? 8.169 -5.721 -17.767 1.00 97.94 95 ARG A O 1
ATOM 702 N N . ALA A 1 96 ? 8.747 -3.560 -17.995 1.00 97.88 96 ALA A N 1
ATOM 703 C CA . ALA A 1 96 ? 7.547 -3.119 -18.708 1.00 97.88 96 ALA A CA 1
ATOM 704 C C . ALA A 1 96 ? 7.226 -3.988 -19.932 1.00 97.88 96 ALA A C 1
ATOM 706 O O . ALA A 1 96 ? 6.081 -4.383 -20.125 1.00 97.88 96 ALA A O 1
ATOM 707 N N . ALA A 1 97 ? 8.244 -4.386 -20.696 1.00 96.94 97 ALA A N 1
ATOM 708 C CA . ALA A 1 97 ? 8.081 -5.264 -21.855 1.00 96.94 97 ALA A CA 1
ATOM 709 C C . ALA A 1 97 ? 7.613 -6.699 -21.513 1.00 96.94 97 ALA A C 1
ATOM 711 O O . ALA A 1 97 ? 7.286 -7.465 -22.411 1.00 96.94 97 ALA A O 1
ATOM 712 N N . THR A 1 98 ? 7.563 -7.078 -20.230 1.00 96.25 98 THR A N 1
ATOM 713 C CA . THR A 1 98 ? 6.911 -8.325 -19.781 1.00 96.25 98 THR A CA 1
ATOM 714 C C . THR A 1 98 ? 5.389 -8.191 -19.781 1.00 96.25 98 THR A C 1
ATOM 716 O O . THR A 1 98 ? 4.687 -9.164 -20.026 1.00 96.25 98 THR A O 1
ATOM 719 N N . LEU A 1 99 ? 4.879 -6.988 -19.501 1.00 95.75 99 LEU A N 1
ATOM 720 C CA . LEU A 1 99 ? 3.448 -6.672 -19.496 1.00 95.75 99 LEU A CA 1
ATOM 721 C C . LEU A 1 99 ? 2.977 -6.173 -20.868 1.00 95.75 99 LEU A C 1
ATOM 723 O O . LEU A 1 99 ? 1.842 -6.420 -21.260 1.00 95.75 99 LEU A O 1
ATOM 727 N N . PHE A 1 100 ? 3.868 -5.506 -21.607 1.00 95.44 100 PHE A N 1
ATOM 728 C CA . PHE A 1 100 ? 3.624 -4.973 -22.946 1.00 95.44 100 PHE A CA 1
ATOM 729 C C . PHE A 1 100 ? 4.642 -5.559 -23.941 1.00 95.44 100 PHE A C 1
ATOM 731 O O . PHE A 1 100 ? 5.678 -4.943 -24.190 1.00 95.44 100 PHE A O 1
ATOM 738 N N . PRO A 1 101 ? 4.391 -6.745 -24.522 1.00 94.00 101 PRO A N 1
ATOM 739 C CA . PRO A 1 101 ? 5.374 -7.446 -25.357 1.00 94.00 101 PRO A CA 1
ATOM 740 C C . PRO A 1 101 ? 5.863 -6.679 -26.597 1.00 94.00 101 PRO A C 1
ATOM 742 O O . PRO A 1 101 ? 6.957 -6.951 -27.075 1.00 94.00 101 PRO A O 1
ATOM 745 N N . GLN A 1 102 ? 5.081 -5.717 -27.096 1.00 95.19 102 GLN A N 1
ATOM 746 C CA . GLN A 1 102 ? 5.406 -4.866 -28.254 1.00 95.19 102 GLN A CA 1
ATOM 747 C C . GLN A 1 102 ? 5.671 -3.409 -27.834 1.00 95.19 102 GLN A C 1
ATOM 749 O O . GLN A 1 102 ? 5.310 -2.465 -28.537 1.00 95.19 102 GLN A O 1
ATOM 754 N N . LEU A 1 103 ? 6.240 -3.207 -26.640 1.00 95.00 103 LEU A N 1
ATOM 755 C CA . LEU A 1 103 ? 6.499 -1.874 -26.085 1.00 95.00 103 LEU A CA 1
ATOM 756 C 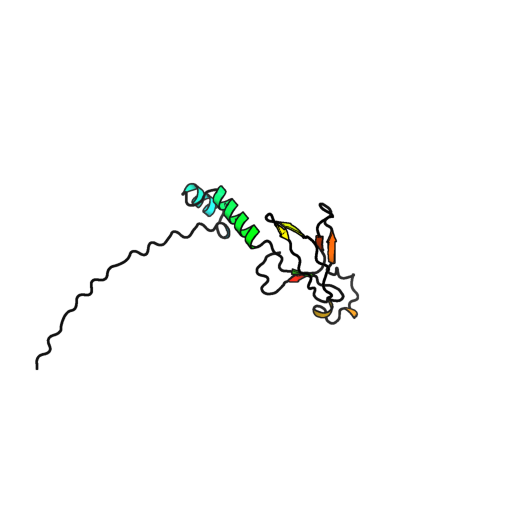C . LEU A 1 103 ? 7.390 -1.007 -26.990 1.00 95.00 103 LEU A C 1
ATOM 758 O O . LEU A 1 103 ? 7.256 0.210 -27.000 1.00 95.00 103 LEU A O 1
ATOM 762 N N . ASP A 1 104 ? 8.277 -1.627 -27.760 1.00 94.56 104 ASP A N 1
ATOM 763 C CA . ASP A 1 104 ? 9.148 -0.985 -28.747 1.00 94.56 104 ASP A CA 1
ATOM 764 C C . ASP A 1 104 ? 8.391 -0.409 -29.955 1.00 94.56 104 ASP A C 1
ATOM 766 O O . ASP A 1 104 ? 8.861 0.530 -30.594 1.00 94.56 104 ASP A O 1
ATOM 770 N N . GLN A 1 105 ? 7.204 -0.938 -30.254 1.00 96.62 105 GLN A N 1
ATOM 771 C CA . GLN A 1 105 ? 6.353 -0.486 -31.359 1.00 96.62 105 GLN A CA 1
ATOM 772 C C . GLN A 1 105 ? 5.344 0.583 -30.931 1.00 96.62 105 GLN A C 1
ATOM 774 O O . GLN A 1 105 ? 4.631 1.138 -31.770 1.00 96.62 105 GLN A O 1
ATOM 779 N N . TYR A 1 106 ? 5.257 0.874 -29.633 1.00 95.31 106 TYR A N 1
ATOM 780 C CA . TYR A 1 106 ? 4.316 1.843 -29.098 1.00 95.31 106 TYR A CA 1
ATOM 781 C C . TYR A 1 106 ? 4.661 3.267 -29.570 1.00 95.31 106 TYR A C 1
ATOM 783 O O . TYR A 1 106 ? 5.767 3.760 -29.360 1.00 95.31 106 TYR A O 1
ATOM 791 N N . ARG A 1 107 ? 3.692 3.944 -30.204 1.00 95.75 107 ARG A N 1
ATOM 792 C CA . ARG A 1 107 ? 3.849 5.299 -30.781 1.00 95.75 107 ARG A CA 1
ATOM 793 C C . ARG A 1 107 ? 3.039 6.390 -30.067 1.00 95.75 107 ARG A C 1
ATOM 795 O O . ARG A 1 107 ? 2.858 7.470 -30.620 1.00 95.75 107 ARG A O 1
ATOM 802 N N . GLY A 1 108 ? 2.508 6.103 -28.880 1.00 95.56 108 GLY A N 1
ATOM 803 C CA . GLY A 1 108 ? 1.726 7.065 -28.098 1.00 95.56 108 GLY A CA 1
ATOM 804 C C . GLY A 1 108 ? 2.579 7.947 -27.182 1.00 95.56 108 GLY A C 1
ATOM 805 O O . GLY A 1 108 ? 3.808 7.959 -27.257 1.00 95.56 108 GLY A O 1
ATOM 806 N N . LEU A 1 109 ? 1.911 8.673 -26.280 1.00 96.25 109 LEU A N 1
ATOM 807 C CA . LEU A 1 109 ? 2.580 9.472 -25.248 1.00 96.25 109 LEU A CA 1
ATOM 808 C C . LEU A 1 109 ? 3.435 8.587 -24.330 1.00 96.25 109 LEU A C 1
ATOM 810 O O . LEU A 1 109 ? 3.014 7.460 -24.053 1.00 96.25 109 LEU A O 1
ATOM 814 N N . PRO A 1 110 ? 4.575 9.087 -23.813 1.00 93.88 110 PRO A N 1
ATOM 815 C CA . PRO A 1 110 ? 5.448 8.314 -22.936 1.00 93.88 110 PRO A CA 1
ATOM 816 C C . PRO A 1 110 ? 4.684 7.645 -21.791 1.00 93.88 110 PRO A C 1
ATOM 818 O O . PRO A 1 110 ? 3.903 8.291 -21.093 1.00 93.88 110 PRO A O 1
ATOM 821 N N . LEU A 1 111 ? 4.924 6.347 -21.588 1.00 94.44 111 LEU A N 1
ATOM 822 C CA . LEU A 1 111 ? 4.361 5.635 -20.445 1.00 94.44 111 LEU A CA 1
ATOM 823 C C . LEU A 1 111 ? 5.026 6.127 -19.159 1.00 94.44 111 LEU A C 1
ATOM 825 O O . LEU A 1 111 ? 6.254 6.220 -19.087 1.00 94.44 111 LEU A O 1
ATOM 829 N N . GLU A 1 112 ? 4.230 6.380 -18.122 1.00 96.62 112 GLU A N 1
ATOM 830 C CA . GLU A 1 112 ? 4.763 6.738 -16.810 1.00 96.62 112 GLU A CA 1
ATOM 831 C C . GLU A 1 112 ? 5.321 5.493 -16.110 1.00 96.62 112 GLU A C 1
ATOM 833 O O . GLU A 1 112 ? 4.645 4.828 -15.326 1.00 96.62 112 GLU A O 1
ATOM 838 N N . LEU A 1 113 ? 6.569 5.149 -16.425 1.00 97.69 113 LEU A N 1
ATOM 839 C CA . LEU A 1 113 ? 7.266 4.040 -15.786 1.00 97.69 113 LEU A CA 1
ATOM 840 C C . LEU A 1 113 ? 7.417 4.276 -14.279 1.00 97.69 113 LEU A C 1
ATOM 842 O O . LEU A 1 113 ? 7.568 5.402 -13.795 1.00 97.69 113 LEU A O 1
ATOM 846 N N . GLY A 1 114 ? 7.388 3.171 -13.545 1.00 97.81 114 GLY A N 1
ATOM 847 C CA . GLY A 1 114 ? 7.540 3.138 -12.107 1.00 97.81 114 GLY A CA 1
ATOM 848 C C . GLY A 1 114 ? 8.903 3.664 -11.665 1.00 97.81 114 GLY A C 1
ATOM 849 O O . GLY A 1 114 ? 9.938 3.267 -12.203 1.00 97.81 114 GLY A O 1
ATOM 850 N N . ARG A 1 115 ? 8.915 4.523 -10.646 1.00 96.94 115 ARG A N 1
ATOM 851 C CA . ARG A 1 115 ? 10.135 5.054 -10.019 1.00 96.94 115 ARG A CA 1
ATOM 852 C C . ARG A 1 115 ? 9.963 5.216 -8.512 1.00 96.94 115 ARG A C 1
ATOM 854 O O . ARG A 1 115 ? 8.845 5.353 -8.017 1.00 96.94 115 ARG A O 1
ATOM 861 N N . MET A 1 116 ? 11.081 5.226 -7.792 1.00 96.69 116 MET A N 1
ATOM 862 C CA . MET A 1 116 ? 11.102 5.734 -6.422 1.00 96.69 116 MET A CA 1
ATOM 863 C C . MET A 1 116 ? 11.286 7.247 -6.466 1.00 96.69 116 MET A C 1
ATOM 865 O O . MET A 1 116 ? 12.148 7.743 -7.189 1.00 96.69 116 MET A O 1
ATOM 869 N N . GLU A 1 117 ? 10.509 7.968 -5.672 1.00 95.75 117 GLU A N 1
ATOM 870 C CA . GLU A 1 117 ? 10.585 9.423 -5.571 1.00 95.75 117 GLU A CA 1
ATOM 871 C C . GLU A 1 117 ? 10.626 9.847 -4.106 1.00 95.75 117 GLU A C 1
ATOM 873 O O . GLU A 1 117 ? 10.044 9.183 -3.248 1.00 95.75 117 GLU A O 1
ATOM 878 N N . LYS A 1 118 ? 11.338 10.933 -3.804 1.00 96.44 118 LYS A N 1
ATOM 879 C CA . LYS A 1 118 ? 11.313 11.527 -2.466 1.00 96.44 118 LYS A CA 1
ATOM 880 C C . LYS A 1 118 ? 9.983 12.225 -2.249 1.00 96.44 118 LYS A C 1
ATOM 882 O O . LYS A 1 118 ? 9.478 12.880 -3.156 1.00 96.44 118 LYS A O 1
ATOM 887 N N . THR A 1 119 ? 9.426 12.115 -1.050 1.00 95.88 119 THR A N 1
ATOM 888 C CA . THR A 1 119 ? 8.193 12.852 -0.757 1.00 95.88 119 THR A CA 1
ATOM 889 C C . THR A 1 119 ? 8.487 14.346 -0.607 1.00 95.88 119 THR A C 1
ATOM 891 O O . THR A 1 119 ? 9.563 14.731 -0.151 1.00 95.88 119 THR A O 1
ATOM 894 N N . VAL A 1 120 ? 7.531 15.198 -0.990 1.00 95.69 120 VAL A N 1
ATOM 895 C CA . VAL A 1 120 ? 7.678 16.661 -0.876 1.00 95.69 120 VAL A CA 1
ATOM 896 C C . VAL A 1 120 ? 7.637 17.110 0.586 1.00 95.69 120 VAL A C 1
ATOM 898 O O . VAL A 1 120 ? 8.394 17.990 0.982 1.00 95.69 120 VAL A O 1
ATOM 901 N N . SER A 1 121 ? 6.773 16.495 1.398 1.00 95.44 121 SER A N 1
ATOM 902 C CA . SER A 1 121 ? 6.604 16.831 2.817 1.00 95.44 121 SER A CA 1
ATOM 903 C C . SER A 1 121 ? 7.772 16.377 3.690 1.00 95.44 121 SER A C 1
ATOM 905 O O . SER A 1 121 ? 8.075 17.022 4.687 1.00 95.44 121 SER A O 1
ATOM 907 N N . ASP A 1 122 ? 8.413 15.266 3.328 1.00 96.00 122 ASP A N 1
ATOM 908 C CA . ASP A 1 122 ? 9.592 14.738 4.005 1.00 96.00 122 ASP A CA 1
ATOM 909 C C . ASP A 1 122 ? 10.569 14.155 2.961 1.00 96.00 122 ASP A C 1
ATOM 911 O O . ASP A 1 122 ? 10.439 12.999 2.535 1.00 96.00 122 ASP A O 1
ATOM 915 N N . PRO A 1 123 ? 11.576 14.937 2.533 1.00 95.88 123 PRO A N 1
ATOM 916 C CA . PRO A 1 123 ? 12.551 14.502 1.534 1.00 95.88 123 PRO A CA 1
ATOM 917 C C . PRO A 1 123 ? 13.504 13.392 2.008 1.00 95.88 123 PRO A C 1
ATOM 919 O O . PRO A 1 123 ? 14.371 12.960 1.236 1.00 95.88 123 PRO A O 1
ATOM 922 N N . THR A 1 124 ? 13.407 12.960 3.271 1.00 96.38 124 THR A N 1
ATOM 923 C CA . THR A 1 124 ? 14.207 11.856 3.818 1.00 96.38 124 THR A CA 1
ATOM 924 C C . THR A 1 124 ? 13.589 10.487 3.531 1.00 96.38 124 THR A C 1
ATOM 926 O O . THR A 1 124 ? 14.311 9.487 3.524 1.00 96.38 124 THR A O 1
ATOM 929 N N . VAL A 1 125 ? 12.293 10.442 3.207 1.00 97.38 125 VAL A N 1
ATOM 930 C CA . VAL A 1 125 ? 11.559 9.219 2.864 1.00 97.38 125 VAL A CA 1
ATOM 931 C C . VAL A 1 125 ? 11.185 9.157 1.387 1.00 97.38 125 VAL A C 1
ATOM 933 O O . VAL A 1 125 ? 11.081 10.165 0.683 1.00 97.38 125 VAL A O 1
ATOM 936 N N . TRP A 1 126 ? 10.972 7.933 0.919 1.00 96.50 126 TRP A N 1
ATOM 937 C CA . TRP A 1 126 ? 10.669 7.610 -0.466 1.00 96.50 126 TRP A CA 1
ATOM 938 C C . TRP A 1 126 ? 9.232 7.106 -0.629 1.00 96.50 126 TRP A C 1
ATOM 940 O O . TRP A 1 126 ? 8.606 6.634 0.319 1.00 96.50 126 TRP A O 1
ATOM 950 N N . THR A 1 127 ? 8.718 7.172 -1.852 1.00 95.50 127 THR A N 1
ATOM 951 C CA . THR A 1 127 ? 7.434 6.606 -2.274 1.00 95.50 127 THR A CA 1
ATOM 952 C C . THR A 1 127 ? 7.543 6.006 -3.678 1.00 95.50 127 THR A C 1
ATOM 954 O O . THR A 1 127 ? 8.446 6.354 -4.440 1.00 95.50 127 THR A O 1
ATOM 957 N N . GLN A 1 128 ? 6.632 5.095 -4.019 1.00 95.38 128 GLN A N 1
ATOM 958 C CA . GLN A 1 128 ? 6.490 4.555 -5.370 1.00 95.38 128 GLN A CA 1
ATOM 959 C C . GLN A 1 128 ? 5.588 5.467 -6.212 1.00 95.38 128 GLN A C 1
ATOM 961 O O . GLN A 1 128 ? 4.428 5.673 -5.860 1.00 95.38 128 GLN A O 1
ATOM 966 N N . MET A 1 129 ? 6.099 5.946 -7.345 1.00 95.69 129 MET A N 1
ATOM 967 C CA . MET A 1 129 ? 5.362 6.758 -8.320 1.00 95.69 129 MET A CA 1
ATOM 968 C C . MET A 1 129 ? 5.323 6.075 -9.685 1.00 95.69 129 MET A C 1
ATOM 970 O O . MET A 1 129 ? 6.185 5.252 -9.995 1.00 95.69 129 MET A O 1
ATOM 974 N N . GLY A 1 130 ? 4.338 6.443 -10.503 1.00 96.81 130 GLY A N 1
ATOM 975 C CA . GLY A 1 130 ? 4.123 5.869 -11.827 1.00 96.81 130 GLY A CA 1
ATOM 976 C C . GLY A 1 130 ? 3.522 4.464 -11.797 1.00 96.81 130 GLY A C 1
ATOM 977 O O . GLY A 1 130 ? 2.826 4.062 -10.857 1.00 96.81 130 GLY A O 1
ATOM 978 N N . MET A 1 131 ? 3.773 3.715 -12.868 1.00 97.88 131 MET A N 1
ATOM 979 C CA . MET A 1 131 ? 3.159 2.417 -13.104 1.00 97.88 131 MET A CA 1
ATOM 980 C C . MET A 1 131 ? 3.617 1.353 -12.102 1.00 97.88 131 MET A C 1
ATOM 982 O O . MET A 1 131 ? 4.804 1.172 -11.809 1.00 97.88 131 MET A O 1
ATOM 986 N N . ARG A 1 132 ? 2.634 0.596 -11.615 1.00 97.00 132 ARG A N 1
ATOM 987 C CA . ARG A 1 132 ? 2.784 -0.484 -10.644 1.00 97.00 132 ARG A CA 1
ATOM 988 C C . ARG A 1 132 ? 1.994 -1.702 -11.087 1.00 97.00 132 ARG A C 1
ATOM 990 O O . ARG A 1 132 ? 1.022 -1.583 -11.826 1.00 97.00 132 ARG A O 1
ATOM 997 N N . VAL A 1 133 ? 2.392 -2.860 -10.583 1.00 96.88 133 VAL A N 1
ATOM 998 C CA . VAL A 1 133 ? 1.655 -4.114 -10.736 1.00 96.88 133 VAL A CA 1
ATOM 999 C C . VAL A 1 133 ? 1.412 -4.730 -9.366 1.00 96.88 133 VAL A C 1
ATOM 1001 O O . VAL A 1 133 ? 2.258 -4.621 -8.473 1.00 96.88 133 VAL A O 1
ATOM 1004 N N . GLY A 1 134 ? 0.244 -5.348 -9.197 1.00 96.06 134 GLY A N 1
ATOM 1005 C CA . GLY A 1 134 ? -0.090 -6.095 -7.991 1.00 96.06 134 GLY A CA 1
ATOM 1006 C C . GLY A 1 134 ? 0.853 -7.281 -7.796 1.00 96.06 134 GLY A C 1
ATOM 1007 O O . GLY A 1 134 ? 1.254 -7.943 -8.753 1.00 96.06 134 GLY A O 1
ATOM 1008 N N . LEU A 1 135 ? 1.213 -7.539 -6.547 1.00 93.81 135 LEU A N 1
ATOM 1009 C CA . LEU A 1 135 ? 1.953 -8.719 -6.141 1.00 93.81 135 LEU A CA 1
ATOM 1010 C C . LEU A 1 135 ? 0.948 -9.806 -5.739 1.00 93.81 135 LEU A C 1
ATOM 1012 O O . LEU A 1 135 ? 0.140 -9.558 -4.840 1.00 93.81 135 LEU A O 1
ATOM 1016 N N . PRO A 1 136 ? 0.995 -10.995 -6.365 1.00 92.12 136 PRO A N 1
ATOM 1017 C CA . PRO A 1 136 ? 0.210 -12.135 -5.909 1.00 92.12 136 PRO A CA 1
ATOM 1018 C C . PRO A 1 136 ? 0.506 -12.436 -4.440 1.00 92.12 136 PRO A C 1
ATOM 1020 O O . PRO A 1 136 ? 1.658 -12.325 -4.012 1.00 92.12 136 PRO A O 1
ATOM 1023 N N . ASP A 1 137 ? -0.542 -12.776 -3.690 1.00 92.25 137 ASP A N 1
ATOM 1024 C CA . ASP A 1 137 ? -0.464 -13.222 -2.295 1.00 92.25 137 ASP A CA 1
ATOM 1025 C C . ASP A 1 137 ? 0.342 -12.287 -1.378 1.00 92.25 137 ASP A C 1
ATOM 1027 O O . ASP A 1 137 ? 0.996 -12.720 -0.432 1.00 92.25 137 ASP A O 1
ATOM 1031 N N . ALA A 1 138 ? 0.295 -10.974 -1.638 1.00 92.25 138 ALA A N 1
ATOM 1032 C CA . ALA A 1 138 ? 1.081 -9.996 -0.888 1.00 92.25 138 ALA A CA 1
ATOM 1033 C C . ALA A 1 138 ? 0.741 -9.946 0.610 1.00 92.25 138 ALA A C 1
ATOM 1035 O O . ALA A 1 138 ? 1.539 -9.436 1.393 1.00 92.25 138 ALA A O 1
ATOM 1036 N N . GLY A 1 139 ? -0.453 -10.408 1.002 1.00 92.69 139 GLY A N 1
ATOM 1037 C CA . GLY A 1 139 ? -0.941 -10.362 2.385 1.00 92.69 139 GLY A CA 1
ATOM 1038 C C . GLY A 1 139 ? -1.091 -8.942 2.949 1.00 92.69 139 GLY A C 1
ATOM 1039 O O . GLY A 1 139 ? -1.211 -8.775 4.158 1.00 92.69 139 GLY A O 1
ATOM 1040 N N . GLN A 1 140 ? -1.034 -7.921 2.090 1.00 94.06 140 GLN A N 1
ATOM 1041 C CA . GLN A 1 140 ? -0.976 -6.498 2.431 1.00 94.06 140 GLN A CA 1
ATOM 1042 C C . GLN A 1 140 ? -1.888 -5.692 1.497 1.00 94.06 140 GLN A C 1
ATOM 1044 O O . GLN A 1 140 ? -2.363 -6.213 0.487 1.00 94.06 140 GLN A O 1
ATOM 1049 N N . LEU A 1 141 ? -2.127 -4.421 1.825 1.00 87.06 141 LEU A N 1
ATOM 1050 C CA . LEU A 1 141 ? -3.001 -3.523 1.063 1.00 87.06 141 LEU A CA 1
ATOM 1051 C C . LEU A 1 141 ? -2.208 -2.346 0.466 1.00 87.06 141 LEU A C 1
ATOM 1053 O O . LEU A 1 141 ? -1.100 -2.047 0.916 1.00 87.06 141 LEU A O 1
ATOM 1057 N N . ASN A 1 142 ? -2.758 -1.715 -0.579 1.00 73.75 142 ASN A N 1
ATOM 1058 C CA . ASN A 1 142 ? -2.182 -0.513 -1.198 1.00 73.75 142 ASN A CA 1
ATOM 1059 C C . ASN A 1 142 ? -2.584 0.726 -0.403 1.00 73.75 142 ASN A C 1
ATOM 1061 O O . ASN A 1 142 ? -3.800 0.911 -0.194 1.00 73.75 142 ASN A O 1
#

pLDDT: mean 87.64, std 16.93, range [40.06, 98.44]

Sequence (142 aa):
MNTRHRFALILALAVPAATALAAFQPEEATIAGMQGAIRDGRTTCVEVVQAHLARARAYNGVCTALVTGDGKPLKPGPGYVRAGKPLVFPTRTVRAATLFPQLDQYRGLPLELGRMEKTVSDPTVWTQMGMRVGLPDAGQLN

Radius of gyration: 28.06 Å; Cα contacts (8 Å, |Δi|>4): 185; chains: 1; bounding box: 53×87×62 Å

Solvent-accessible surface area (backbone atoms only — not comparable to full-atom values): 8808 Å² total; per-residue (Å²): 137,90,80,86,84,80,87,79,87,79,84,80,83,81,74,79,79,76,74,71,76,72,76,77,61,70,91,82,45,50,74,69,56,48,54,47,33,39,76,71,65,66,43,46,76,65,56,52,52,50,52,53,51,51,51,43,45,71,35,46,50,53,22,55,29,37,24,21,84,79,29,62,69,51,83,85,65,54,24,51,73,48,69,90,42,61,29,70,69,65,37,59,38,40,32,40,52,79,82,35,81,61,56,90,72,64,84,71,80,84,75,58,56,24,43,79,40,62,38,88,93,45,70,85,24,36,44,85,41,66,36,63,42,80,43,84,89,49,84,35,40,125

Secondary structure (DSSP, 8-state):
---------------------PPP-GGG--HHHHHHHHHTTS--HHHHHHHHHHHHHHT-S--EEEEESS-PPPPP-PBPEETTEE------EEEHHH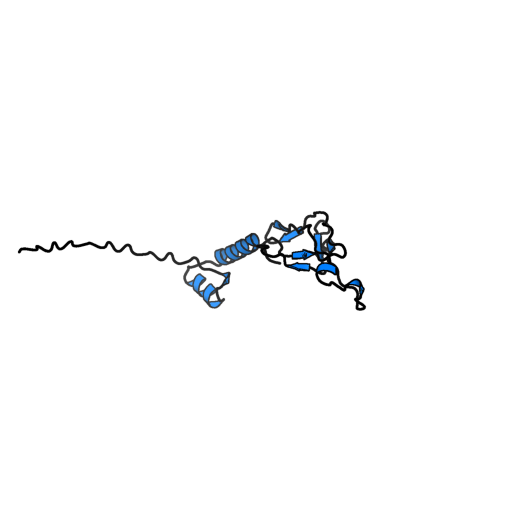H-TTGGG--SSPP---EEEE-SS-TTSEEEES-EEEPTT--S--

Foldseek 3Di:
DDDDDDDDDDDDDDDPPPPPPPQDDLVPADPVRVVVCCVVVSDHPVRSVVNVLVVFVQQVEEFKAWAAQQQAFDDWAWADDTSRGTYGHGRGYHHNCVVVVVPVVDDDDDAFGWDWDQDPVGNRHIDIDGDIDGHPPPSHYD